Protein AF-A0A127SRI5-F1 (afdb_monomer)

Radius of gyration: 30.06 Å; Cα contacts (8 Å, |Δi|>4): 168; chains: 1; bounding box: 75×42×67 Å

Nearest PDB structures (foldseek):
  2fm8-assembly1_A  TM=4.896E-01  e=2.642E+00  Salmonella enterica subsp. enterica serovar Typhimurium
  6pcm-assembly2_B  TM=3.690E-01  e=3.381E+00  Mycolicibacterium smegmatis MC2 155
  2iye-assembly2_C  TM=2.502E-01  e=2.810E+00  Saccharolobus solfataricus P2
  2qzx-assembly1_A  TM=2.897E-01  e=5.886E+00  Candida albicans

Solvent-accessible surface area (backbone atoms only — not comparable to full-atom values): 8897 Å² total; per-residue (Å²): 100,77,66,58,48,46,50,44,39,64,77,38,58,81,53,92,80,76,52,58,90,40,35,32,46,76,83,42,79,26,68,45,56,60,58,41,23,45,50,52,53,52,51,58,70,68,54,88,59,63,66,73,39,82,35,32,38,46,61,90,24,43,31,30,37,31,56,54,97,94,39,48,29,36,31,38,41,61,82,57,73,47,78,41,80,53,68,93,47,38,58,57,38,56,53,50,54,51,53,56,59,71,40,44,63,60,50,51,54,51,52,53,52,51,51,52,50,50,51,53,50,50,55,50,50,54,55,57,71,71,49,75,64,93,52,50,69,60,51,48,54,53,50,52,52,50,52,53,51,52,54,58,60,59,66,76,72,115

Foldseek 3Di:
DLVVLLVLCVVQDCDPVNQAPWWAFPNDTDRDLQVLLVSVVVVVVPDPDQDWDFGGDDSHFTWTWGADPNFIWIWGDDVDTQIFTDDPDSNVRVVRVNCSSVCSVVVVVVVVVVVVVVVVVVVVVVVVVVDPDPCPVVVVVVVVVVVVVVVVVVVVVD

pLDDT: mean 85.86, std 8.57, range [43.5, 94.56]

Sequence (158 aa):
MPSSDIERVAEHPKPSDETFVGMTVKGAFYSEKADAGNAILEACKAMTNPDPIPLGEYRGFTMELYFEAREYKVRLKGELGYPVTLGTGTFGNITRLDNALEGLPKRLEMNEMELDNLKKQFETAKVDVERPFPQEEELKAKTDRLNELNALLNVDKR

Mean predicted aligned error: 10.58 Å

Secondary structure (DSSP, 8-state):
-HHHHHHHHHHSPPPTT-----EEETTEEE-SHHHHHHHHHHHHHH--SSS-EEEEEETTEEEEEEEETTEEEEEEESSSEEEEE--S-HHHHHHHHHHHHHTHHHHHHHHHHHHHHHHHHHHHHHHHHTSPPTTHHHHHHHHHHHHHHHHHHHHTT-

Structure (mmCIF, N/CA/C/O backbone):
data_AF-A0A127SRI5-F1
#
_entry.id   AF-A0A127SRI5-F1
#
loop_
_atom_site.group_PDB
_atom_site.id
_atom_site.type_symbol
_atom_site.label_atom_id
_atom_site.label_alt_id
_atom_site.label_comp_id
_atom_site.label_asym_id
_atom_site.label_entity_id
_atom_site.label_seq_id
_atom_site.pdbx_PDB_ins_code
_atom_site.Cartn_x
_atom_site.Cartn_y
_atom_site.Cartn_z
_atom_site.occupancy
_atom_site.B_iso_or_equiv
_atom_site.auth_seq_id
_atom_site.auth_comp_id
_atom_site.auth_asym_id
_atom_site.auth_atom_id
_atom_site.pdbx_PDB_model_num
ATOM 1 N N . MET A 1 1 ? -10.684 -2.357 -12.728 1.00 53.38 1 MET A N 1
ATOM 2 C CA . MET A 1 1 ? -9.604 -1.419 -13.179 1.00 53.38 1 MET A CA 1
ATOM 3 C C . MET A 1 1 ? -9.204 -0.520 -12.010 1.00 53.38 1 MET A C 1
ATOM 5 O O . MET A 1 1 ? -10.101 -0.190 -11.243 1.00 53.38 1 MET A O 1
ATOM 9 N N . PRO A 1 2 ? -7.932 -0.082 -11.877 1.00 62.72 2 PRO A N 1
ATOM 10 C CA . PRO A 1 2 ? -7.466 0.765 -10.761 1.00 62.72 2 PRO A CA 1
ATOM 11 C C . PRO A 1 2 ? -8.318 2.023 -10.521 1.00 62.72 2 PRO A C 1
ATOM 13 O O . PRO A 1 2 ? -8.435 2.489 -9.394 1.00 62.72 2 PRO A O 1
ATOM 16 N N . SER A 1 3 ? -8.947 2.542 -11.578 1.00 72.56 3 SER A N 1
ATOM 17 C CA . SER A 1 3 ? -9.857 3.689 -11.540 1.00 72.56 3 SER A CA 1
ATOM 18 C C . SER A 1 3 ? -11.061 3.480 -10.612 1.00 72.56 3 SER A C 1
ATOM 20 O O . SER A 1 3 ? -11.418 4.395 -9.884 1.00 72.56 3 SER A O 1
ATOM 22 N N . SER A 1 4 ? -11.633 2.270 -10.558 1.00 82.12 4 SER A N 1
ATOM 23 C CA . SER A 1 4 ? -12.799 1.976 -9.705 1.00 82.12 4 SER A CA 1
ATOM 24 C C . SER A 1 4 ? -12.439 1.939 -8.216 1.00 82.12 4 SER A C 1
ATOM 26 O O . SER A 1 4 ? -13.221 2.370 -7.371 1.00 82.12 4 SER A O 1
ATOM 28 N N . ASP A 1 5 ? -11.227 1.491 -7.879 1.00 83.69 5 ASP A N 1
ATOM 29 C CA . ASP A 1 5 ? -10.750 1.529 -6.494 1.00 83.69 5 ASP A CA 1
ATOM 30 C C . ASP A 1 5 ? -10.489 2.970 -6.033 1.00 83.69 5 ASP A C 1
ATOM 32 O O . ASP A 1 5 ? -10.768 3.313 -4.886 1.00 83.69 5 ASP A O 1
ATOM 36 N N . ILE A 1 6 ? -10.018 3.842 -6.932 1.00 83.81 6 ILE A N 1
ATOM 37 C CA . ILE A 1 6 ? -9.855 5.277 -6.655 1.00 83.81 6 ILE A CA 1
ATOM 38 C C . ILE A 1 6 ? -11.216 5.956 -6.452 1.00 83.81 6 ILE A C 1
ATOM 40 O O . ILE A 1 6 ? -11.366 6.731 -5.508 1.00 83.81 6 ILE A O 1
ATOM 44 N N . GLU A 1 7 ? -12.209 5.644 -7.288 1.00 85.12 7 GLU A N 1
ATOM 45 C CA . GLU A 1 7 ? -13.586 6.131 -7.124 1.00 85.12 7 GLU A CA 1
ATOM 46 C C . GLU A 1 7 ? -14.154 5.728 -5.761 1.00 85.12 7 GLU A C 1
ATOM 48 O O . GLU A 1 7 ? -14.652 6.578 -5.028 1.00 85.12 7 GLU A O 1
ATOM 53 N N . ARG A 1 8 ? -13.971 4.469 -5.349 1.00 85.88 8 ARG A N 1
ATOM 54 C CA . ARG A 1 8 ? -14.406 3.992 -4.029 1.00 85.88 8 ARG A CA 1
ATOM 55 C C . ARG A 1 8 ? -13.730 4.739 -2.874 1.00 85.88 8 ARG A C 1
ATOM 57 O O . ARG A 1 8 ? -14.384 5.060 -1.883 1.00 85.88 8 ARG A O 1
ATOM 64 N N . VAL A 1 9 ? -12.434 5.047 -2.983 1.00 84.88 9 VAL A N 1
ATOM 65 C CA . VAL A 1 9 ? -11.741 5.885 -1.985 1.00 84.88 9 VAL A CA 1
ATOM 66 C C . VAL A 1 9 ? -12.320 7.302 -1.944 1.00 84.88 9 VAL A C 1
ATOM 68 O O . VAL A 1 9 ? -12.405 7.884 -0.861 1.00 84.88 9 VAL A O 1
ATOM 71 N N . ALA A 1 10 ? -12.726 7.851 -3.091 1.00 82.94 10 ALA A N 1
ATOM 72 C CA . ALA A 1 10 ? -13.351 9.167 -3.181 1.00 82.94 10 ALA A CA 1
ATOM 73 C C . ALA A 1 10 ? -14.788 9.186 -2.624 1.00 82.94 10 ALA A C 1
ATOM 75 O O . ALA A 1 10 ? -15.177 10.177 -2.010 1.00 82.94 10 ALA A O 1
ATOM 76 N N . GLU A 1 11 ? -15.551 8.098 -2.780 1.00 85.38 11 GLU A N 1
ATOM 77 C CA . GLU A 1 11 ? -16.882 7.914 -2.174 1.00 85.38 11 GLU A CA 1
ATOM 78 C C . GLU A 1 11 ? -16.817 7.731 -0.649 1.00 85.38 11 GLU A C 1
ATOM 80 O O . GLU A 1 11 ? -17.737 8.119 0.073 1.00 85.38 11 GLU A O 1
ATOM 85 N N . HIS A 1 12 ? -15.705 7.192 -0.144 1.00 83.81 12 HIS A N 1
ATOM 86 C CA . HIS A 1 12 ? -15.435 7.024 1.283 1.00 83.81 12 HIS A CA 1
ATOM 87 C C . HIS A 1 12 ? -14.196 7.824 1.716 1.00 83.81 12 HIS A C 1
ATOM 89 O O . HIS A 1 12 ? -13.178 7.226 2.102 1.00 83.81 12 HIS A O 1
ATOM 95 N N . PRO A 1 13 ? -14.236 9.170 1.662 1.00 81.50 13 PRO A N 1
ATOM 96 C CA . PRO A 1 13 ? -13.081 10.002 1.962 1.00 81.50 13 PRO A CA 1
ATOM 97 C C . PRO A 1 13 ? -12.703 9.907 3.441 1.00 81.50 13 PRO A C 1
ATOM 99 O O . PRO A 1 13 ? -13.520 9.591 4.310 1.00 81.50 13 PRO A O 1
ATOM 102 N N . LYS A 1 14 ? -11.438 10.202 3.738 1.00 80.69 14 LYS A N 1
ATOM 103 C CA . LYS A 1 14 ? -11.010 10.407 5.116 1.00 80.69 14 LYS A CA 1
ATOM 104 C C . LYS A 1 14 ? -11.621 11.726 5.610 1.00 80.69 14 LYS A C 1
ATOM 106 O O . LYS A 1 14 ? -11.556 12.712 4.873 1.00 80.69 14 LYS A O 1
ATOM 111 N N . PRO A 1 15 ? -12.195 11.782 6.821 1.00 77.06 15 PRO A N 1
ATOM 112 C CA . PRO A 1 15 ? -12.718 13.018 7.379 1.00 77.06 15 PRO A CA 1
ATOM 113 C C . PRO A 1 15 ? -11.608 14.055 7.515 1.00 77.06 15 PRO A C 1
ATOM 115 O O . PRO A 1 15 ? -10.503 13.739 7.961 1.00 77.06 15 PRO A O 1
ATOM 118 N N . SER A 1 16 ? -11.917 15.298 7.148 1.00 67.75 16 SER A N 1
ATOM 119 C CA . SER A 1 16 ? -11.000 16.440 7.247 1.00 67.75 16 SER A CA 1
ATOM 120 C C . SER A 1 16 ? -10.564 16.734 8.681 1.00 67.75 16 SER A C 1
ATOM 122 O O . SER A 1 16 ? -9.485 17.278 8.894 1.00 67.75 16 SER A O 1
ATOM 124 N N . ASP A 1 17 ? -11.380 16.337 9.657 1.00 71.31 17 ASP A N 1
ATOM 125 C CA . ASP A 1 17 ? -11.243 16.743 11.058 1.00 71.31 17 ASP A CA 1
ATOM 126 C C . ASP A 1 17 ? -10.481 15.697 11.894 1.00 71.31 17 ASP A C 1
ATOM 128 O O . ASP A 1 17 ? -10.636 15.638 13.111 1.00 71.31 17 ASP A O 1
ATOM 132 N N . GLU A 1 18 ? -9.726 14.806 11.237 1.00 64.12 18 GLU A N 1
ATOM 133 C CA . GLU A 1 18 ? -9.058 13.626 11.825 1.00 64.12 18 GLU A CA 1
ATOM 134 C C . GLU A 1 18 ? -9.987 12.659 12.579 1.00 64.12 18 GLU A C 1
ATOM 136 O O . GLU A 1 18 ? -9.533 11.692 13.201 1.00 64.12 18 GLU A O 1
ATOM 141 N N . THR A 1 19 ? -11.298 12.876 12.487 1.00 75.31 19 THR A N 1
ATOM 142 C CA . THR A 1 19 ? -12.307 11.995 13.054 1.00 75.31 19 THR A CA 1
ATOM 143 C C . THR A 1 19 ? -12.220 10.630 12.389 1.00 75.31 19 THR A C 1
ATOM 145 O O . THR A 1 19 ? -12.090 10.486 11.173 1.00 75.31 19 THR A O 1
ATOM 148 N N . PHE A 1 20 ? -12.249 9.590 13.211 1.00 81.62 20 PHE A N 1
ATOM 149 C CA . PHE A 1 20 ? -12.228 8.227 12.719 1.00 81.62 20 PHE A CA 1
ATOM 150 C C . PHE A 1 20 ? -13.625 7.863 12.201 1.00 81.62 20 PHE A C 1
ATOM 152 O O . PHE A 1 20 ? -14.597 7.928 12.945 1.00 81.62 20 PHE A O 1
ATOM 159 N N . VAL A 1 21 ? -13.727 7.457 10.930 1.00 83.56 21 VAL A N 1
ATOM 160 C CA . VAL A 1 21 ? -14.998 7.018 10.299 1.00 83.56 21 VAL A CA 1
ATOM 161 C C . VAL A 1 21 ? -15.576 5.740 10.899 1.00 83.56 21 VAL A C 1
ATOM 163 O O . VAL A 1 21 ? -16.701 5.352 10.593 1.00 83.56 21 VAL A O 1
ATOM 166 N N . GLY A 1 22 ? -14.794 5.075 11.741 1.00 88.00 22 GLY A N 1
ATOM 167 C CA . GLY A 1 22 ? -15.084 3.752 12.236 1.00 88.00 22 GLY A CA 1
ATOM 168 C C . GLY A 1 22 ? -14.650 2.653 11.270 1.00 88.00 22 GLY A C 1
ATOM 169 O O . GLY A 1 22 ? -14.347 2.880 10.097 1.00 88.00 22 GLY A O 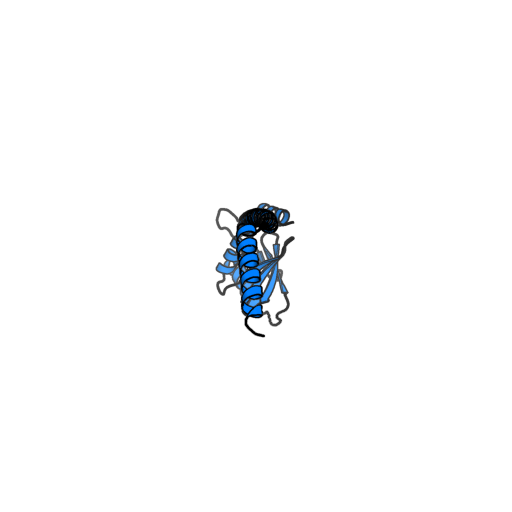1
ATOM 170 N N . MET A 1 23 ? -14.580 1.433 11.782 1.00 92.69 23 MET A N 1
ATOM 171 C CA . MET A 1 23 ? -14.317 0.251 10.968 1.00 92.69 23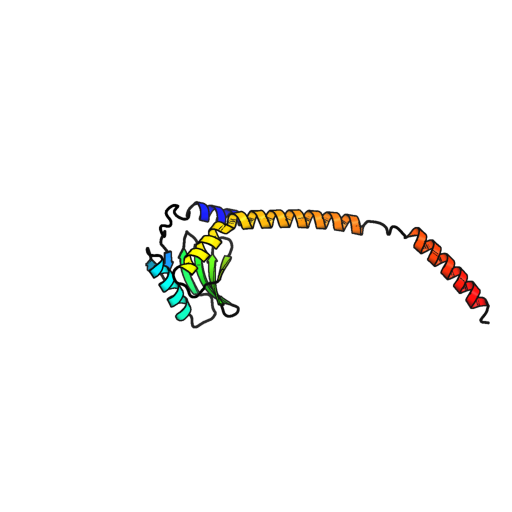 MET A CA 1
ATOM 172 C C . MET A 1 23 ? -14.981 -0.976 11.558 1.00 92.69 23 MET A C 1
ATOM 174 O O . MET A 1 23 ? -15.206 -1.055 12.766 1.00 92.69 23 MET A O 1
ATOM 178 N N . THR A 1 24 ? -15.219 -1.967 10.712 1.00 93.25 24 THR A N 1
ATOM 179 C CA . THR A 1 24 ? -15.706 -3.267 11.154 1.00 93.25 24 THR A CA 1
ATOM 180 C C . THR A 1 24 ? -14.521 -4.210 11.288 1.00 93.25 24 THR A C 1
ATOM 182 O O . THR A 1 24 ? -13.785 -4.405 10.323 1.00 93.25 24 THR A O 1
ATOM 185 N N . VAL A 1 25 ? -14.338 -4.817 12.462 1.00 92.62 25 VAL A N 1
ATOM 186 C CA . VAL A 1 25 ? -13.333 -5.863 12.706 1.00 92.62 25 VAL A CA 1
ATOM 187 C C . VAL A 1 25 ? -14.017 -7.080 13.321 1.00 92.62 25 VAL A C 1
ATOM 189 O O . VAL A 1 25 ? -14.736 -6.959 14.308 1.00 92.62 25 VAL A O 1
ATOM 192 N N . LYS A 1 26 ? -13.825 -8.264 12.732 1.00 88.56 26 LYS A N 1
ATOM 193 C CA . LYS A 1 26 ? -14.456 -9.537 13.127 1.00 88.56 26 LYS A CA 1
ATOM 194 C C . LYS A 1 26 ? -15.983 -9.438 13.304 1.00 88.56 26 LYS A C 1
ATOM 196 O O . LYS A 1 26 ? -16.557 -10.086 14.173 1.00 88.56 26 LYS A O 1
ATOM 201 N N . GLY A 1 27 ? -16.637 -8.617 12.481 1.00 87.25 27 GLY A N 1
ATOM 202 C CA . GLY A 1 27 ? -18.086 -8.391 12.526 1.00 87.25 27 GLY A CA 1
ATOM 203 C C . GLY A 1 27 ? -18.566 -7.389 13.585 1.00 87.25 27 GLY A C 1
ATOM 204 O O . GLY A 1 27 ? -19.760 -7.117 13.638 1.00 87.25 27 GLY A O 1
ATOM 205 N N . ALA A 1 28 ? -17.672 -6.810 14.393 1.00 91.25 28 ALA A N 1
ATOM 206 C CA . ALA A 1 28 ? -17.997 -5.733 15.328 1.00 91.25 28 ALA A CA 1
ATOM 207 C C . ALA A 1 28 ? -17.597 -4.370 14.747 1.00 91.25 28 ALA A C 1
ATOM 209 O O . ALA A 1 28 ? -16.499 -4.224 14.209 1.00 91.25 28 ALA A O 1
ATOM 210 N N . PHE A 1 29 ? -18.480 -3.376 14.860 1.00 92.38 29 PHE A N 1
ATOM 211 C CA . PHE A 1 29 ? -18.196 -2.003 14.445 1.00 92.38 29 PHE A CA 1
ATOM 212 C C . PHE A 1 29 ? -17.531 -1.222 15.580 1.00 92.38 29 PHE A C 1
ATOM 214 O O . PHE A 1 29 ? -18.032 -1.194 16.703 1.00 92.38 29 PHE A O 1
ATOM 221 N N . TYR A 1 30 ? -16.423 -0.562 15.266 1.00 92.00 30 TYR A N 1
ATOM 222 C CA . TYR A 1 30 ? -15.647 0.257 16.186 1.00 92.00 30 TYR A CA 1
ATOM 223 C C . TYR A 1 30 ? -15.650 1.697 15.696 1.00 92.00 30 TYR A C 1
ATOM 225 O O . TYR A 1 30 ? -15.118 1.967 14.623 1.00 92.00 30 TYR A O 1
ATOM 233 N N . SER A 1 31 ? -16.213 2.615 16.481 1.00 89.50 31 SER A N 1
ATOM 234 C CA . SER A 1 31 ? -16.203 4.059 16.201 1.00 89.50 31 SER A CA 1
ATOM 235 C C . SER A 1 31 ? -14.946 4.764 16.710 1.00 89.50 31 SER A C 1
ATOM 237 O O . SER A 1 31 ? -14.687 5.897 16.320 1.00 89.50 31 SER A O 1
ATOM 239 N N . GLU A 1 32 ? -14.158 4.102 17.560 1.00 89.50 32 GLU A N 1
ATOM 240 C CA . GLU A 1 32 ? -12.940 4.643 18.159 1.00 89.50 32 GLU A CA 1
ATOM 241 C C . GLU A 1 32 ? -11.688 4.008 17.556 1.00 89.50 32 GLU A C 1
ATOM 243 O O . GLU A 1 32 ? -11.573 2.785 17.423 1.00 89.50 32 GLU A O 1
ATOM 248 N N . LYS A 1 33 ? -10.698 4.848 17.234 1.00 88.62 33 LYS A N 1
ATOM 249 C CA . LYS A 1 33 ? -9.442 4.409 16.603 1.00 88.62 33 LYS A CA 1
ATOM 250 C C . LYS A 1 33 ? -8.652 3.455 17.504 1.00 88.62 33 LYS A C 1
ATOM 252 O O . LYS A 1 33 ? -7.993 2.539 17.012 1.00 88.62 33 LYS A O 1
ATOM 257 N N . ALA A 1 34 ? -8.717 3.677 18.818 1.00 89.31 34 ALA A N 1
ATOM 258 C CA . ALA A 1 34 ? -8.054 2.842 19.814 1.00 89.31 34 ALA A CA 1
ATOM 259 C C . ALA A 1 34 ? -8.634 1.422 19.824 1.00 89.31 34 ALA A C 1
ATOM 261 O O . ALA A 1 34 ? -7.882 0.451 19.740 1.00 89.31 34 ALA A O 1
ATOM 262 N N . ASP A 1 35 ? -9.962 1.312 19.865 1.00 91.06 35 ASP A N 1
ATOM 263 C CA . ASP A 1 35 ? -10.660 0.029 19.955 1.00 91.06 35 ASP A CA 1
ATOM 264 C C . ASP A 1 35 ? -10.528 -0.767 18.659 1.00 91.06 35 ASP A C 1
ATOM 266 O O . ASP A 1 35 ? -10.192 -1.950 18.692 1.00 91.06 35 ASP A O 1
ATOM 270 N N . ALA A 1 36 ? -10.669 -0.092 17.517 1.00 91.50 36 ALA A N 1
ATOM 271 C CA . ALA A 1 36 ? -10.402 -0.659 16.202 1.00 91.50 36 ALA A CA 1
ATOM 272 C C . ALA A 1 36 ? -8.971 -1.214 16.094 1.00 91.50 36 ALA A C 1
ATOM 274 O O . ALA A 1 36 ? -8.757 -2.362 15.701 1.00 91.50 36 ALA A O 1
ATOM 275 N N . GLY A 1 37 ? -7.976 -0.417 16.497 1.00 90.50 37 GLY A N 1
ATOM 276 C CA . GLY A 1 37 ? -6.574 -0.823 16.502 1.00 90.50 37 GLY A CA 1
ATOM 277 C C . GLY A 1 37 ? -6.302 -2.026 17.406 1.00 90.50 37 GLY A C 1
ATOM 278 O O . GLY A 1 37 ? -5.591 -2.952 17.009 1.00 90.50 37 GLY A O 1
ATOM 279 N N . ASN A 1 38 ? -6.899 -2.043 18.600 1.00 92.06 38 ASN A N 1
ATOM 280 C CA . ASN A 1 38 ? -6.824 -3.176 19.519 1.00 92.06 38 ASN A CA 1
ATOM 281 C C . ASN A 1 38 ? -7.461 -4.433 18.918 1.00 92.06 38 ASN A C 1
ATOM 283 O O . ASN A 1 38 ? -6.854 -5.500 18.973 1.00 92.06 38 ASN A O 1
ATOM 287 N N . ALA A 1 39 ? -8.631 -4.313 18.288 1.00 92.44 39 ALA A N 1
ATOM 288 C CA . ALA A 1 39 ? -9.319 -5.431 17.652 1.00 92.44 39 ALA A CA 1
ATOM 289 C C . ALA A 1 39 ? -8.487 -6.063 16.524 1.00 92.44 39 ALA A C 1
ATOM 291 O O . ALA A 1 39 ? -8.442 -7.289 16.404 1.00 92.44 39 ALA A O 1
ATOM 292 N N . ILE A 1 40 ? -7.767 -5.252 15.738 1.00 91.81 40 ILE A N 1
ATOM 293 C CA . ILE A 1 40 ? -6.823 -5.749 14.725 1.00 91.81 40 ILE A CA 1
ATOM 294 C C . ILE A 1 40 ? -5.674 -6.518 15.387 1.00 91.81 40 ILE A C 1
ATOM 296 O O . ILE A 1 40 ? -5.350 -7.622 14.959 1.00 91.81 40 ILE A O 1
ATOM 300 N N . LEU A 1 41 ? -5.060 -5.971 16.441 1.00 91.62 41 LEU A N 1
ATOM 301 C CA . LEU A 1 41 ? -3.958 -6.644 17.140 1.00 91.62 41 LEU A CA 1
ATOM 302 C C . LEU A 1 41 ? -4.406 -7.961 17.784 1.00 91.62 41 LEU A C 1
ATOM 304 O O . LEU A 1 41 ? -3.689 -8.957 17.713 1.00 91.62 41 LEU A O 1
ATOM 308 N N . GLU A 1 42 ? -5.594 -7.986 18.381 1.00 91.38 42 GLU A N 1
ATOM 309 C CA . GLU A 1 42 ? -6.227 -9.200 18.900 1.00 91.38 42 GLU A CA 1
ATOM 310 C C . GLU A 1 42 ? -6.497 -10.212 17.779 1.00 91.38 42 GLU A C 1
ATOM 312 O O . GLU A 1 42 ? -6.271 -11.410 17.955 1.00 91.38 42 GLU A O 1
ATOM 317 N N . ALA A 1 43 ? -6.918 -9.756 16.595 1.00 90.12 43 ALA A N 1
ATOM 318 C CA . ALA A 1 43 ? -7.055 -10.616 15.425 1.00 90.12 43 ALA A CA 1
ATOM 319 C C . ALA A 1 43 ? -5.720 -11.233 14.989 1.00 90.12 43 ALA A C 1
ATOM 321 O O . ALA A 1 43 ? -5.687 -12.434 14.734 1.00 90.12 43 ALA A O 1
ATOM 322 N N . CYS A 1 44 ? -4.631 -10.457 14.996 1.00 88.94 44 CYS A N 1
ATOM 323 C CA . CYS A 1 44 ? -3.282 -10.959 14.731 1.00 88.94 44 CYS A CA 1
ATOM 324 C C . CYS A 1 44 ? -2.843 -12.008 15.754 1.00 88.94 44 CYS A C 1
ATOM 326 O O . CYS A 1 44 ? -2.354 -13.061 15.369 1.00 88.94 44 CYS A O 1
ATOM 328 N N . LYS A 1 45 ? -3.045 -11.764 17.055 1.00 87.56 45 LYS A N 1
ATOM 329 C CA . LYS A 1 45 ? -2.678 -12.729 18.110 1.00 87.56 45 LYS A CA 1
ATOM 330 C C . LYS A 1 45 ? -3.490 -14.022 18.040 1.00 87.56 45 LYS A C 1
ATOM 332 O O . LYS A 1 45 ? -2.975 -15.086 18.361 1.00 87.56 45 LYS A O 1
ATOM 337 N N . ALA A 1 46 ? -4.762 -13.919 17.661 1.00 87.50 46 ALA A N 1
ATOM 338 C CA . ALA A 1 46 ? -5.656 -15.063 17.520 1.00 87.50 46 ALA A CA 1
ATOM 339 C C . ALA A 1 46 ? -5.396 -15.873 16.238 1.00 87.50 46 ALA A C 1
ATOM 341 O O . ALA A 1 46 ? -5.968 -16.950 16.077 1.00 87.50 46 ALA A O 1
ATOM 342 N N . MET A 1 47 ? -4.576 -15.360 15.317 1.00 85.19 47 MET A N 1
ATOM 343 C CA . MET A 1 47 ? -4.233 -16.048 14.082 1.00 85.19 47 MET A CA 1
ATOM 344 C C . MET A 1 47 ? -3.270 -17.199 14.380 1.00 85.19 47 MET A C 1
ATOM 346 O O . MET A 1 47 ? -2.117 -16.995 14.747 1.00 85.19 47 MET A O 1
ATOM 350 N N . THR A 1 48 ? -3.755 -18.426 14.220 1.00 80.75 48 THR A N 1
ATOM 351 C CA . THR A 1 48 ? -2.977 -19.656 14.441 1.00 80.75 48 THR A CA 1
ATOM 352 C C . THR A 1 48 ? -2.595 -20.368 13.144 1.00 80.75 48 THR A C 1
ATOM 354 O O . THR A 1 48 ? -1.712 -21.223 13.157 1.00 80.75 48 THR A O 1
ATOM 357 N N . ASN A 1 49 ? -3.233 -20.010 12.027 1.00 79.19 49 ASN A N 1
ATOM 358 C CA . ASN A 1 49 ? -2.999 -20.565 10.696 1.00 79.19 49 ASN A CA 1
ATOM 359 C C . ASN A 1 49 ? -2.496 -19.443 9.765 1.00 79.19 49 ASN A C 1
ATOM 361 O O . ASN A 1 49 ? -3.046 -18.346 9.841 1.00 79.19 49 ASN A O 1
ATOM 365 N N . PRO A 1 50 ? -1.475 -19.662 8.914 1.00 77.00 50 PRO A N 1
ATOM 366 C CA . PRO A 1 50 ? -1.034 -18.686 7.910 1.00 77.00 50 PRO A CA 1
ATOM 367 C C . PRO A 1 50 ? -2.079 -18.321 6.843 1.00 77.00 50 PRO A C 1
ATOM 369 O O . PRO A 1 50 ? -1.885 -17.323 6.145 1.00 77.00 50 PRO A O 1
ATOM 372 N N . ASP A 1 51 ? -3.157 -19.095 6.702 1.00 83.62 51 ASP A N 1
ATOM 373 C CA . ASP A 1 51 ? -4.196 -18.825 5.706 1.00 83.62 51 ASP A CA 1
ATOM 374 C C . ASP A 1 51 ? -4.862 -17.450 5.912 1.00 83.62 51 ASP A C 1
ATOM 376 O O . ASP A 1 51 ? -5.148 -17.075 7.053 1.00 83.62 51 ASP A O 1
ATOM 380 N N . PRO A 1 52 ? -5.152 -16.695 4.834 1.00 88.25 52 PRO A N 1
ATOM 381 C CA . PRO A 1 52 ? -5.833 -15.411 4.942 1.00 88.25 52 PRO A CA 1
ATOM 382 C C . PRO A 1 52 ? -7.192 -15.549 5.633 1.00 88.25 52 PRO A C 1
ATOM 384 O O . PRO A 1 52 ? -8.049 -16.315 5.189 1.00 88.25 52 PRO A O 1
ATOM 387 N N . ILE A 1 53 ? -7.405 -14.777 6.698 1.00 91.06 53 ILE A N 1
ATOM 388 C CA . ILE A 1 53 ? -8.671 -14.729 7.428 1.00 91.06 53 ILE A CA 1
ATOM 389 C C . ILE A 1 53 ? -9.401 -13.406 7.165 1.00 91.06 53 ILE A C 1
ATOM 391 O O . ILE A 1 53 ? -8.766 -12.347 7.134 1.00 91.06 53 ILE A O 1
ATOM 395 N N . PRO A 1 54 ? -10.737 -13.418 7.020 1.00 92.06 54 PRO A N 1
ATOM 396 C CA . PRO A 1 54 ? -11.519 -12.191 6.940 1.00 92.06 54 PRO A CA 1
ATOM 397 C C . PRO A 1 54 ? -11.350 -11.372 8.221 1.00 92.06 54 PRO A C 1
ATOM 399 O O . PRO A 1 54 ? -11.616 -11.857 9.323 1.00 92.06 54 PRO A O 1
ATOM 402 N N . LEU A 1 55 ? -10.898 -10.128 8.078 1.00 91.75 55 LEU A N 1
ATOM 403 C CA . LEU A 1 55 ? -10.704 -9.214 9.197 1.00 91.75 55 LEU A CA 1
ATOM 404 C C . LEU A 1 55 ? -11.899 -8.280 9.361 1.00 91.75 55 LEU A C 1
ATOM 406 O O . LEU A 1 55 ? -12.273 -8.009 10.494 1.00 91.75 55 LEU A O 1
ATOM 410 N N . GLY A 1 56 ? -12.515 -7.821 8.271 1.00 93.25 56 GLY A N 1
ATOM 411 C CA . GLY A 1 56 ? -13.697 -6.959 8.312 1.00 93.25 56 GLY A CA 1
ATOM 412 C C . GLY A 1 56 ? -13.712 -5.943 7.178 1.00 93.25 56 GLY A C 1
ATOM 413 O O . GLY A 1 56 ? -13.336 -6.290 6.065 1.00 93.25 56 GLY A O 1
ATOM 414 N N . GLU A 1 57 ? -14.143 -4.710 7.435 1.00 93.56 57 GLU A N 1
ATOM 415 C CA . GLU A 1 57 ? -14.312 -3.681 6.401 1.00 93.56 57 GLU A CA 1
ATOM 416 C C . GLU A 1 57 ? -13.847 -2.308 6.878 1.00 93.56 57 GLU A C 1
ATOM 418 O O . GLU A 1 57 ? -14.064 -1.922 8.031 1.00 93.56 57 GLU A O 1
ATOM 423 N N . TYR A 1 58 ? -13.220 -1.556 5.975 1.00 93.25 58 TYR A N 1
ATOM 424 C CA . TYR A 1 58 ? -12.757 -0.201 6.236 1.00 93.25 58 TYR A CA 1
ATOM 425 C C . TYR A 1 58 ? -12.844 0.671 4.986 1.00 93.25 58 TYR A C 1
ATOM 427 O O . TYR A 1 58 ? -12.299 0.312 3.945 1.00 93.25 58 TYR A O 1
ATOM 435 N N . ARG A 1 59 ? -13.526 1.822 5.089 1.00 88.75 59 ARG A N 1
ATOM 436 C CA . ARG A 1 59 ? -13.691 2.805 3.996 1.00 88.75 59 ARG A CA 1
ATOM 437 C C . ARG A 1 59 ? -14.148 2.179 2.664 1.00 88.75 59 ARG A C 1
ATOM 439 O O . ARG A 1 59 ? -13.658 2.538 1.600 1.00 88.75 59 ARG A O 1
ATOM 446 N N . GLY A 1 60 ? -15.059 1.206 2.739 1.00 87.56 60 GLY A N 1
ATOM 447 C CA . GLY A 1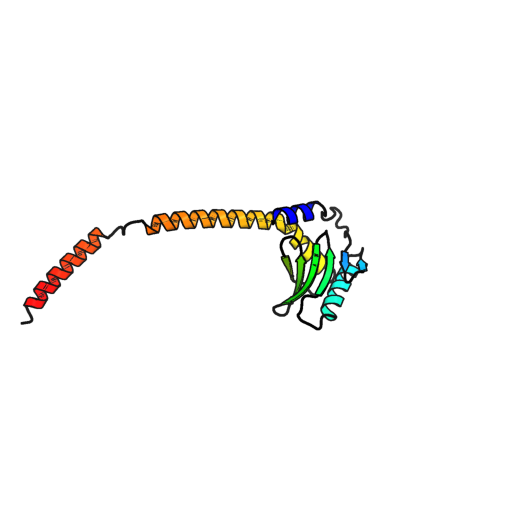 60 ? -15.599 0.486 1.579 1.00 87.56 60 GLY A CA 1
ATOM 448 C C . GLY A 1 60 ? -14.744 -0.686 1.079 1.00 87.56 60 GLY A C 1
ATOM 449 O O . GLY A 1 60 ? -15.158 -1.378 0.154 1.00 87.56 60 GLY A O 1
ATOM 450 N N . PHE A 1 61 ? -13.580 -0.948 1.678 1.00 91.75 61 PHE A N 1
ATOM 451 C CA . PHE A 1 61 ? -12.720 -2.077 1.319 1.00 91.75 61 PHE A CA 1
ATOM 452 C C . PHE A 1 61 ? -12.876 -3.221 2.312 1.00 91.75 61 PHE A C 1
ATOM 454 O O . PHE A 1 61 ? -12.738 -3.034 3.525 1.00 91.75 61 PHE A O 1
ATOM 461 N N . THR A 1 62 ? -13.088 -4.429 1.795 1.00 93.62 62 THR A N 1
ATOM 462 C CA . THR A 1 62 ? -13.004 -5.643 2.607 1.00 93.62 62 THR A CA 1
ATOM 463 C C . THR A 1 62 ? -11.550 -5.896 2.983 1.00 93.62 62 THR A C 1
ATOM 465 O O . THR A 1 62 ? -10.641 -5.751 2.170 1.00 93.62 62 THR A O 1
ATOM 468 N N . MET A 1 63 ? -11.314 -6.276 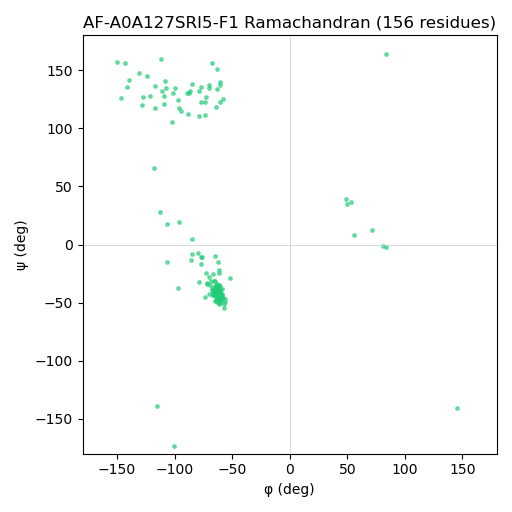4.226 1.00 94.56 63 MET A N 1
ATOM 469 C CA . MET A 1 63 ? -9.994 -6.490 4.793 1.00 94.56 63 MET A CA 1
ATOM 470 C C . MET A 1 63 ? -9.778 -7.970 5.070 1.00 94.56 63 MET A C 1
ATOM 472 O O . MET A 1 63 ? -10.599 -8.611 5.727 1.00 94.56 63 MET A O 1
ATOM 476 N N . GLU A 1 64 ? -8.633 -8.493 4.648 1.00 94.06 64 GLU A N 1
ATOM 477 C CA . GLU A 1 64 ? -8.174 -9.837 5.002 1.00 94.06 64 GLU A CA 1
ATOM 478 C C . GLU A 1 64 ? -6.828 -9.772 5.705 1.00 94.06 64 GLU A C 1
ATOM 480 O O . GLU A 1 64 ? -5.884 -9.168 5.202 1.00 94.06 64 GLU A O 1
ATOM 485 N N . LEU A 1 65 ? -6.732 -10.408 6.864 1.00 93.00 65 LEU A N 1
ATOM 486 C CA . LEU A 1 65 ? -5.496 -10.544 7.614 1.00 93.00 65 LEU A CA 1
ATOM 487 C C . LEU A 1 65 ? -4.771 -11.809 7.159 1.00 93.00 65 LEU A C 1
ATOM 489 O O . LEU A 1 65 ? -5.360 -12.883 7.114 1.00 93.00 65 LEU A O 1
ATOM 493 N N . TYR A 1 66 ? -3.490 -11.688 6.846 1.00 92.12 66 TYR A N 1
ATOM 494 C CA . TYR A 1 66 ? -2.642 -12.810 6.468 1.00 92.12 66 TYR A CA 1
ATOM 495 C C . TYR A 1 66 ? -1.232 -12.627 7.030 1.00 92.12 66 TYR A C 1
ATOM 497 O O . TYR A 1 66 ? -0.802 -11.510 7.333 1.00 92.12 66 TYR A O 1
ATOM 505 N N . PHE A 1 67 ? -0.511 -13.733 7.193 1.00 89.88 67 PHE A N 1
ATOM 506 C CA . PHE A 1 67 ? 0.858 -13.720 7.695 1.00 89.88 67 PHE A CA 1
ATOM 507 C C . PHE A 1 67 ? 1.826 -14.072 6.568 1.00 89.88 67 PHE A C 1
ATOM 509 O O . PHE A 1 67 ? 1.740 -15.143 5.972 1.00 89.88 67 PHE A O 1
ATOM 516 N N . GLU A 1 68 ? 2.756 -13.170 6.262 1.00 89.19 68 GLU A N 1
ATOM 517 C CA . GLU A 1 68 ? 3.704 -13.333 5.159 1.00 89.19 68 GLU A CA 1
ATOM 518 C C . GLU A 1 68 ? 5.078 -12.796 5.562 1.00 89.19 68 GLU A C 1
ATOM 520 O O . GLU A 1 68 ? 5.190 -11.715 6.133 1.00 89.19 68 GLU A O 1
ATOM 525 N N . ALA A 1 69 ? 6.142 -13.539 5.244 1.00 86.69 69 ALA A N 1
ATOM 526 C CA . ALA A 1 69 ? 7.528 -13.111 5.467 1.00 86.69 69 ALA A CA 1
ATOM 527 C C . ALA A 1 69 ? 7.842 -12.661 6.914 1.00 86.69 69 ALA A C 1
ATOM 529 O O . ALA A 1 69 ? 8.660 -11.772 7.125 1.00 86.69 69 ALA A O 1
ATOM 530 N N . ARG A 1 70 ? 7.239 -13.330 7.910 1.00 86.12 70 ARG A N 1
ATOM 531 C CA . ARG A 1 70 ? 7.359 -13.037 9.355 1.00 86.12 70 ARG A CA 1
ATOM 532 C C . ARG A 1 70 ? 6.648 -11.763 9.827 1.00 86.12 70 ARG A C 1
ATOM 534 O O . ARG A 1 70 ? 6.846 -11.355 10.969 1.00 86.12 70 ARG A O 1
ATOM 541 N N . GLU A 1 71 ? 5.795 -11.174 8.995 1.00 89.94 71 GLU A N 1
ATOM 542 C CA . GLU A 1 71 ? 5.015 -9.984 9.327 1.00 89.94 71 GLU A CA 1
ATOM 543 C C . GLU A 1 71 ? 3.514 -10.232 9.136 1.00 89.94 71 GLU A C 1
ATOM 545 O O . GLU A 1 71 ? 3.086 -10.940 8.221 1.00 89.94 71 GLU A O 1
ATOM 550 N N . TYR A 1 72 ? 2.698 -9.616 9.995 1.00 90.69 72 TYR A N 1
ATOM 551 C CA . TYR A 1 72 ? 1.253 -9.562 9.790 1.00 90.69 72 TYR A CA 1
ATOM 552 C C . TYR A 1 72 ? 0.924 -8.486 8.762 1.00 90.69 72 TYR A C 1
ATOM 554 O O . TYR A 1 72 ? 1.394 -7.350 8.862 1.00 90.69 72 TYR A O 1
ATOM 562 N N . LYS A 1 73 ? 0.086 -8.826 7.788 1.00 93.00 73 LYS A N 1
ATOM 563 C CA . LYS A 1 73 ? -0.351 -7.910 6.739 1.00 93.00 73 LYS A CA 1
ATOM 564 C C . LYS A 1 73 ? -1.861 -7.949 6.592 1.00 93.00 73 LYS A C 1
ATOM 566 O O . LYS A 1 73 ? -2.490 -8.988 6.763 1.00 93.00 73 LYS A O 1
ATOM 571 N N . VAL A 1 74 ? -2.435 -6.810 6.237 1.00 93.44 74 VAL A N 1
ATOM 572 C CA . VAL A 1 74 ? -3.838 -6.696 5.847 1.00 93.44 74 VAL A CA 1
ATOM 573 C C . VAL A 1 74 ? -3.904 -6.431 4.360 1.00 93.44 74 VAL A C 1
ATOM 575 O O . VAL A 1 74 ? -3.256 -5.521 3.857 1.00 93.44 74 VAL A O 1
ATOM 578 N N . ARG A 1 75 ? -4.688 -7.226 3.643 1.00 93.56 75 ARG A N 1
ATOM 579 C CA . ARG A 1 75 ? -5.026 -6.987 2.248 1.00 93.56 75 ARG A CA 1
ATOM 580 C C . ARG A 1 75 ? -6.346 -6.233 2.204 1.00 93.56 75 ARG A C 1
ATOM 582 O O . ARG A 1 75 ? -7.372 -6.786 2.588 1.00 93.56 75 ARG A O 1
ATOM 589 N N . LEU A 1 76 ? -6.310 -4.994 1.725 1.00 93.06 76 LEU A N 1
ATOM 590 C CA . LEU A 1 76 ? -7.505 -4.240 1.354 1.00 93.06 76 LEU A CA 1
ATOM 591 C C . LEU A 1 76 ? -7.949 -4.734 -0.026 1.00 93.06 76 LEU A C 1
ATOM 593 O O . LEU A 1 76 ? -7.234 -4.547 -1.012 1.00 93.06 76 LEU A O 1
ATOM 597 N N . LYS A 1 77 ? -9.078 -5.434 -0.083 1.00 91.81 77 LYS A N 1
ATOM 598 C CA . LYS A 1 77 ? -9.670 -5.971 -1.306 1.00 91.81 77 LYS A CA 1
ATOM 599 C C . LYS A 1 77 ? -10.596 -4.938 -1.936 1.00 91.81 77 LYS A C 1
ATOM 601 O O . LYS A 1 77 ? -11.644 -4.616 -1.380 1.00 91.81 77 LYS A O 1
ATOM 606 N N . GLY A 1 78 ? -10.187 -4.448 -3.098 1.00 85.56 78 GLY A N 1
ATOM 607 C CA . GLY A 1 78 ? -11.042 -3.803 -4.083 1.00 85.56 78 GLY A CA 1
ATOM 608 C C . GLY A 1 78 ? -11.083 -4.640 -5.364 1.00 85.56 78 GLY A C 1
ATOM 609 O O . GLY A 1 78 ? -11.106 -5.869 -5.302 1.00 85.56 78 GLY A O 1
ATOM 610 N N . GLU A 1 79 ? -11.042 -3.986 -6.521 1.00 83.81 79 GLU A N 1
ATOM 611 C CA . GLU A 1 79 ? -10.730 -4.618 -7.812 1.00 83.81 79 GLU A CA 1
ATOM 612 C C . GLU A 1 79 ? -9.302 -5.181 -7.822 1.00 83.81 79 GLU A C 1
ATOM 614 O O . GLU A 1 79 ? -9.026 -6.225 -8.418 1.00 83.81 79 GLU A O 1
ATOM 619 N N . LEU A 1 80 ? -8.390 -4.501 -7.126 1.00 83.06 80 LEU A N 1
ATOM 620 C CA . LEU A 1 80 ? -7.052 -4.981 -6.812 1.00 83.06 80 LEU A CA 1
ATOM 621 C C . LEU A 1 80 ? -6.902 -5.254 -5.309 1.00 83.06 80 LEU A C 1
ATOM 623 O O . LEU A 1 80 ? -7.654 -4.769 -4.466 1.00 83.06 80 LEU A O 1
ATOM 627 N N . GLY A 1 81 ? -5.904 -6.067 -4.959 1.00 86.94 81 GLY A N 1
ATOM 628 C CA . GLY A 1 81 ? -5.536 -6.317 -3.567 1.00 86.94 81 GLY A CA 1
ATOM 629 C C . GLY A 1 81 ? -4.379 -5.423 -3.139 1.00 86.94 81 GLY A C 1
ATOM 630 O O . GLY A 1 81 ? -3.275 -5.577 -3.661 1.00 86.94 81 GLY A O 1
ATOM 631 N N . TYR A 1 82 ? -4.601 -4.552 -2.155 1.00 90.31 82 TYR A N 1
ATOM 632 C CA . TYR A 1 82 ? -3.574 -3.657 -1.623 1.00 90.31 82 TYR A CA 1
ATOM 633 C C . TYR A 1 82 ? -3.042 -4.180 -0.284 1.00 90.31 82 TYR A C 1
ATOM 635 O O . TYR A 1 82 ? -3.747 -4.112 0.724 1.00 90.31 82 TYR A O 1
ATOM 643 N N . PRO A 1 83 ? -1.821 -4.742 -0.250 1.00 91.62 83 PRO A N 1
ATOM 644 C CA . PRO A 1 83 ? -1.232 -5.238 0.983 1.00 91.62 83 PRO A CA 1
ATOM 645 C C . PRO A 1 83 ? -0.708 -4.083 1.846 1.00 91.62 83 PRO A C 1
ATOM 647 O O . PRO A 1 83 ? -0.015 -3.191 1.355 1.00 91.62 83 PRO A O 1
ATOM 650 N N . VAL A 1 84 ? -0.993 -4.133 3.143 1.00 92.81 84 VAL A N 1
ATOM 651 C CA . VAL A 1 84 ? -0.558 -3.163 4.152 1.00 92.81 84 VAL A CA 1
ATOM 652 C C . VAL A 1 84 ? 0.087 -3.912 5.310 1.00 92.81 84 VAL A C 1
ATOM 654 O O . VAL A 1 84 ? -0.554 -4.740 5.955 1.00 92.81 84 VAL A O 1
ATOM 657 N N . THR A 1 85 ? 1.356 -3.624 5.595 1.00 92.25 85 THR A N 1
ATOM 658 C CA . THR A 1 85 ? 2.062 -4.222 6.736 1.00 92.25 85 THR A CA 1
ATOM 659 C C . THR A 1 85 ? 1.562 -3.632 8.051 1.00 92.25 85 THR A C 1
ATOM 661 O O . THR A 1 85 ? 1.557 -2.412 8.242 1.00 92.25 85 THR A O 1
ATOM 664 N N . LEU A 1 86 ? 1.162 -4.506 8.973 1.00 91.12 86 LEU A N 1
ATOM 665 C CA . LEU A 1 86 ? 0.764 -4.129 10.321 1.00 91.12 86 LEU A CA 1
ATOM 666 C C . LEU A 1 86 ? 1.989 -4.015 11.230 1.00 91.12 86 LEU A C 1
ATOM 668 O O . LEU A 1 86 ? 2.888 -4.850 11.213 1.00 91.12 86 LEU A O 1
ATOM 672 N N . GLY A 1 87 ? 1.993 -2.983 12.068 1.00 88.81 87 GLY A N 1
ATOM 673 C CA . GLY A 1 87 ? 2.920 -2.849 13.184 1.00 88.81 87 GLY A CA 1
ATOM 674 C C . GLY A 1 87 ? 2.271 -3.234 14.514 1.00 88.81 87 GLY A C 1
ATOM 675 O O . GLY A 1 87 ? 1.121 -3.664 14.583 1.00 88.81 87 GLY A O 1
ATOM 676 N N . THR A 1 88 ? 3.003 -3.004 15.599 1.00 85.62 88 THR A N 1
ATOM 677 C CA . THR A 1 88 ? 2.564 -3.293 16.976 1.00 85.62 88 THR A CA 1
ATOM 678 C C . THR A 1 88 ? 1.733 -2.175 17.614 1.00 85.62 88 THR A C 1
ATOM 680 O O . THR A 1 88 ? 1.194 -2.351 18.703 1.00 85.62 88 THR A O 1
ATOM 683 N N . GLY A 1 89 ? 1.632 -1.015 16.961 1.00 86.06 89 GLY A N 1
ATOM 684 C CA . GLY A 1 89 ? 0.920 0.150 17.483 1.00 86.06 89 GLY A CA 1
ATOM 685 C C . GLY A 1 89 ? -0.570 0.134 17.144 1.00 86.06 89 GLY A C 1
ATOM 686 O O . GLY A 1 89 ? -0.936 -0.012 15.979 1.00 86.06 89 GLY A O 1
ATOM 687 N N . THR A 1 90 ? -1.410 0.386 18.147 1.00 83.94 90 THR A N 1
ATOM 688 C CA . THR A 1 90 ? -2.878 0.451 18.040 1.00 83.94 90 THR A CA 1
ATOM 689 C C . THR A 1 90 ? -3.338 1.488 17.014 1.00 83.94 90 THR A C 1
ATOM 691 O O . THR A 1 90 ? -4.017 1.162 16.046 1.00 83.94 90 THR A O 1
ATOM 694 N N . PHE A 1 91 ? -2.888 2.734 17.153 1.00 86.56 91 PHE A N 1
ATOM 695 C CA . PHE A 1 91 ? -3.287 3.829 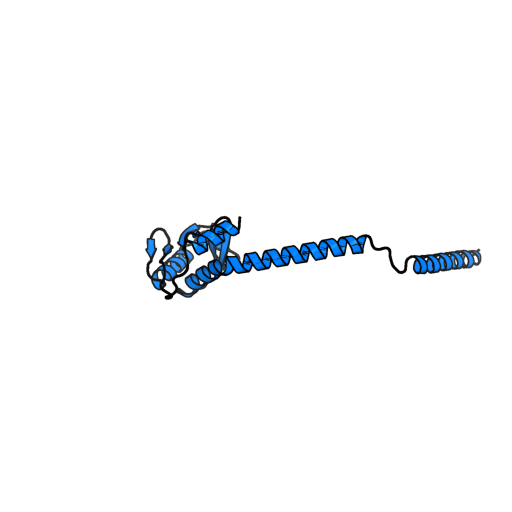16.263 1.00 86.56 91 PHE A CA 1
ATOM 696 C C . PHE A 1 91 ? -2.546 3.822 14.923 1.00 86.56 91 PHE A C 1
ATOM 698 O O . PHE A 1 91 ? -3.098 4.229 13.899 1.00 86.56 91 PHE A O 1
ATOM 705 N N . GLY A 1 92 ? -1.287 3.372 14.926 1.00 87.44 92 GLY A N 1
ATOM 706 C CA . GLY A 1 92 ? -0.416 3.433 13.752 1.00 87.44 92 GLY A CA 1
ATOM 707 C C . GLY A 1 92 ? -0.905 2.556 12.603 1.00 87.44 92 GLY A C 1
ATOM 708 O O . GLY A 1 92 ? -0.719 2.911 11.445 1.00 87.44 92 GLY A O 1
ATOM 709 N N . ASN A 1 93 ? -1.564 1.437 12.907 1.00 89.81 93 ASN A N 1
ATOM 710 C CA . ASN A 1 93 ? -2.104 0.537 11.889 1.00 89.81 93 ASN A CA 1
ATOM 711 C C . ASN A 1 93 ? -3.225 1.191 11.081 1.00 89.81 93 ASN A C 1
ATOM 713 O O . ASN A 1 93 ? -3.204 1.117 9.859 1.00 89.81 93 ASN A O 1
ATOM 717 N N . ILE A 1 94 ? -4.124 1.921 11.740 1.00 90.06 94 ILE A N 1
ATOM 718 C CA . ILE A 1 94 ? -5.195 2.659 11.064 1.00 90.06 94 ILE A CA 1
ATOM 719 C C . ILE A 1 94 ? -4.614 3.740 10.145 1.00 90.06 94 ILE A C 1
ATOM 721 O O . ILE A 1 94 ? -4.977 3.815 8.978 1.00 90.06 94 ILE A O 1
ATOM 725 N N . THR A 1 95 ? -3.627 4.507 10.624 1.00 89.50 95 THR A N 1
ATOM 726 C CA . THR A 1 95 ? -2.946 5.510 9.787 1.00 89.50 95 THR A CA 1
ATOM 727 C C . THR A 1 95 ? -2.252 4.875 8.574 1.00 89.50 95 THR A C 1
ATOM 729 O O . THR A 1 95 ? -2.234 5.463 7.499 1.00 89.50 95 THR A O 1
ATOM 732 N N . ARG A 1 96 ? -1.690 3.665 8.705 1.00 90.81 96 ARG A N 1
ATOM 733 C CA . ARG A 1 96 ? -1.104 2.941 7.561 1.00 90.81 96 ARG A CA 1
ATOM 734 C C . ARG A 1 96 ? -2.156 2.544 6.528 1.00 90.81 96 ARG A C 1
ATOM 736 O O . ARG A 1 96 ? -1.870 2.640 5.339 1.00 90.81 96 ARG A O 1
ATOM 743 N N . LEU A 1 97 ? -3.341 2.117 6.971 1.00 91.44 97 LEU A N 1
ATOM 744 C CA . LEU A 1 97 ? -4.462 1.809 6.078 1.00 91.44 97 LEU A CA 1
ATOM 745 C C . LEU A 1 97 ? -4.930 3.071 5.341 1.00 91.44 97 LEU A C 1
ATOM 747 O O . LEU A 1 97 ? -5.074 3.032 4.123 1.00 91.44 97 LEU A O 1
ATOM 751 N N . ASP A 1 98 ? -5.077 4.194 6.051 1.00 90.19 98 ASP A N 1
ATOM 752 C CA . ASP A 1 98 ? -5.407 5.488 5.440 1.00 90.19 98 ASP A CA 1
ATOM 753 C C . ASP A 1 98 ? -4.388 5.887 4.371 1.00 90.19 98 ASP A C 1
ATOM 755 O O . ASP A 1 98 ? -4.761 6.152 3.231 1.00 90.19 98 ASP A O 1
ATOM 759 N N . ASN A 1 99 ? -3.096 5.851 4.709 1.00 90.25 99 ASN A N 1
ATOM 760 C CA . ASN A 1 99 ? -2.024 6.210 3.781 1.00 90.25 99 ASN A CA 1
ATOM 761 C C . ASN A 1 99 ? -1.996 5.299 2.543 1.00 90.25 99 ASN A C 1
ATOM 763 O O . ASN A 1 99 ? -1.655 5.751 1.451 1.00 90.25 99 ASN A O 1
ATOM 767 N N . ALA A 1 100 ? -2.332 4.015 2.701 1.00 90.12 100 ALA A N 1
ATOM 768 C CA . ALA A 1 100 ? -2.395 3.078 1.585 1.00 90.12 100 ALA A CA 1
ATOM 769 C C . ALA A 1 100 ? -3.533 3.423 0.612 1.00 90.12 100 ALA A C 1
ATOM 771 O O . ALA A 1 100 ? -3.327 3.353 -0.599 1.00 90.12 100 ALA A O 1
ATOM 772 N N . LEU A 1 101 ? -4.698 3.827 1.132 1.00 89.81 101 LEU A N 1
ATOM 773 C CA . LEU A 1 101 ? -5.855 4.236 0.329 1.00 89.81 101 LEU A CA 1
ATOM 774 C C . LEU A 1 101 ? -5.650 5.614 -0.319 1.00 89.81 101 LEU A C 1
ATOM 776 O O . LEU A 1 101 ? -5.889 5.778 -1.512 1.00 89.81 101 LEU A O 1
ATOM 780 N N . GLU A 1 102 ? -5.145 6.594 0.429 1.00 89.12 102 GLU A N 1
ATOM 781 C CA . GLU A 1 102 ? -4.845 7.940 -0.086 1.00 89.12 102 GLU A CA 1
ATOM 782 C C . GLU A 1 102 ? -3.699 7.942 -1.108 1.00 89.12 102 GLU A C 1
ATOM 784 O O . GLU A 1 102 ? -3.631 8.811 -1.974 1.00 89.12 102 GLU A O 1
ATOM 789 N N . GLY A 1 103 ? -2.803 6.953 -1.041 1.00 87.31 103 GLY A N 1
ATOM 790 C CA . GLY A 1 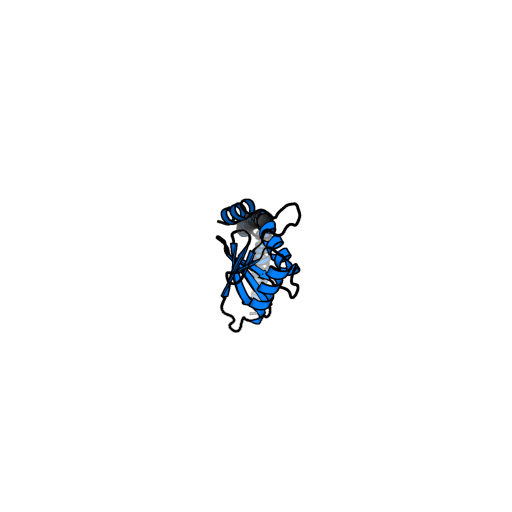103 ? -1.700 6.790 -1.984 1.00 87.31 103 GLY A CA 1
ATOM 791 C C . GLY A 1 103 ? -2.096 6.204 -3.343 1.00 87.31 103 GLY A C 1
ATOM 792 O O . GLY A 1 103 ? -1.268 6.225 -4.258 1.00 87.31 103 GLY A O 1
ATOM 793 N N . LEU A 1 104 ? -3.322 5.687 -3.509 1.00 88.44 104 LEU A N 1
ATOM 794 C CA . LEU A 1 104 ? -3.748 5.021 -4.749 1.00 88.44 104 LEU A CA 1
ATOM 795 C C . LEU A 1 104 ? -3.679 5.918 -5.996 1.00 88.44 104 LEU A C 1
ATOM 797 O O . LEU A 1 104 ? -3.100 5.463 -6.986 1.00 88.44 104 LEU A O 1
ATOM 801 N N . PRO A 1 105 ? -4.168 7.177 -5.980 1.00 86.38 105 PRO A N 1
ATOM 802 C CA . PRO A 1 105 ? -4.101 8.051 -7.152 1.00 86.38 105 PRO A CA 1
ATOM 803 C C . PRO A 1 105 ? -2.659 8.333 -7.579 1.00 86.38 105 PRO A C 1
ATOM 805 O O . PRO A 1 105 ? -2.305 8.173 -8.743 1.00 86.38 105 PRO A O 1
ATOM 808 N N . LYS A 1 106 ? -1.791 8.656 -6.612 1.00 87.81 106 LYS A N 1
ATOM 809 C CA . LYS A 1 106 ? -0.370 8.915 -6.872 1.00 87.81 106 LYS A CA 1
ATOM 810 C C . LYS A 1 106 ? 0.342 7.681 -7.427 1.00 87.81 106 LYS A C 1
ATOM 812 O O . LYS A 1 106 ? 1.202 7.791 -8.294 1.00 87.81 106 LYS A O 1
ATOM 817 N N . ARG A 1 107 ? -0.002 6.491 -6.930 1.00 86.44 107 ARG A N 1
ATOM 818 C CA . ARG A 1 107 ? 0.574 5.235 -7.419 1.00 86.44 107 ARG A CA 1
ATOM 819 C C . ARG A 1 107 ? 0.139 4.931 -8.851 1.00 86.44 107 ARG A C 1
ATOM 821 O O . ARG A 1 107 ? 0.951 4.421 -9.617 1.00 86.44 107 ARG A O 1
ATOM 828 N N . LEU A 1 108 ? -1.108 5.242 -9.209 1.00 86.44 108 LEU A N 1
ATOM 829 C CA . LEU A 1 108 ? -1.580 5.126 -10.587 1.00 86.44 108 LEU A CA 1
ATOM 830 C C . LEU A 1 108 ? -0.779 6.048 -11.513 1.00 86.44 108 LEU A C 1
ATOM 832 O O . LEU A 1 108 ? -0.211 5.563 -12.485 1.00 86.44 108 LEU A O 1
ATOM 836 N N . GLU A 1 109 ? -0.653 7.326 -11.154 1.00 88.25 109 GLU A N 1
ATOM 837 C CA . GLU A 1 109 ? 0.111 8.318 -11.923 1.00 88.25 109 GLU A CA 1
ATOM 838 C C . GLU A 1 109 ? 1.573 7.884 -12.131 1.00 88.25 109 GLU A C 1
ATOM 840 O O . GLU A 1 109 ? 2.079 7.883 -13.254 1.00 88.25 109 GLU A O 1
ATOM 845 N N . MET A 1 110 ? 2.247 7.431 -11.067 1.00 88.00 110 MET A N 1
ATOM 846 C CA . MET A 1 110 ? 3.625 6.938 -11.163 1.00 88.00 110 MET A CA 1
ATOM 847 C C . MET A 1 110 ? 3.750 5.719 -12.085 1.00 88.00 110 MET A C 1
ATOM 849 O O . MET A 1 110 ? 4.660 5.672 -12.911 1.00 88.00 110 MET A O 1
ATOM 853 N N . ASN A 1 111 ? 2.836 4.751 -11.978 1.00 87.06 111 ASN A N 1
ATOM 854 C CA . ASN A 1 111 ? 2.849 3.566 -12.835 1.00 87.06 111 ASN A CA 1
ATOM 855 C C . ASN A 1 111 ? 2.613 3.926 -14.312 1.00 87.06 111 ASN A C 1
ATOM 857 O O . ASN A 1 111 ? 3.224 3.328 -15.196 1.00 87.06 111 ASN A O 1
ATOM 861 N N . GLU A 1 112 ? 1.735 4.893 -14.595 1.00 89.62 112 GLU A N 1
ATOM 862 C CA . GLU A 1 112 ? 1.490 5.383 -15.956 1.00 89.62 112 GLU A CA 1
ATOM 863 C C . GLU A 1 112 ? 2.729 6.074 -16.538 1.00 89.62 112 GLU A C 1
ATOM 865 O O . GLU A 1 112 ? 3.103 5.805 -17.683 1.00 89.62 112 GLU A O 1
ATOM 870 N N . MET A 1 113 ? 3.416 6.895 -15.738 1.00 92.25 113 MET A N 1
ATOM 871 C CA . MET A 1 113 ? 4.686 7.512 -16.131 1.00 92.25 113 MET A CA 1
ATOM 872 C C . MET A 1 113 ? 5.786 6.475 -16.392 1.00 92.25 113 MET A C 1
ATOM 874 O O . MET A 1 113 ? 6.515 6.578 -17.380 1.00 92.25 113 MET A O 1
ATOM 878 N N . GLU A 1 114 ? 5.926 5.468 -15.525 1.00 92.00 114 GLU A N 1
ATOM 879 C CA . GLU A 1 114 ? 6.891 4.379 -15.717 1.00 92.00 114 GLU A CA 1
ATOM 880 C C . GLU A 1 114 ? 6.594 3.582 -16.989 1.00 92.00 114 GLU A C 1
ATOM 882 O O . GLU A 1 114 ? 7.512 3.273 -17.752 1.00 92.00 114 GLU A O 1
ATOM 887 N N . LEU A 1 115 ? 5.316 3.305 -17.262 1.00 92.75 115 LEU A N 1
ATOM 888 C CA . LEU A 1 115 ? 4.892 2.621 -18.479 1.00 92.75 115 LEU A CA 1
ATOM 889 C C . LEU A 1 115 ? 5.247 3.423 -19.738 1.00 92.75 115 LEU A C 1
ATOM 891 O O . LEU A 1 115 ? 5.727 2.843 -20.714 1.00 92.75 115 LEU A O 1
ATOM 895 N N . ASP A 1 116 ? 5.022 4.737 -19.736 1.00 94.38 116 ASP A N 1
ATOM 896 C CA . ASP A 1 116 ? 5.391 5.612 -20.855 1.00 94.38 116 ASP A CA 1
ATOM 897 C C . ASP A 1 116 ? 6.912 5.645 -21.076 1.00 94.38 116 ASP A C 1
ATOM 899 O O . ASP A 1 116 ? 7.395 5.484 -22.201 1.00 94.38 116 ASP A O 1
ATOM 903 N N . ASN A 1 117 ? 7.686 5.756 -19.994 1.00 93.75 117 ASN A N 1
ATOM 904 C CA . ASN A 1 117 ? 9.145 5.706 -20.059 1.00 93.75 117 ASN A CA 1
ATOM 905 C C . ASN A 1 117 ? 9.652 4.369 -20.610 1.00 93.75 117 ASN A C 1
ATOM 907 O O . ASN A 1 117 ? 10.535 4.357 -21.470 1.00 93.75 117 ASN A O 1
ATOM 911 N N . LEU A 1 118 ? 9.081 3.247 -20.167 1.00 92.81 118 LEU A N 1
ATOM 912 C CA . LEU A 1 118 ? 9.468 1.924 -20.647 1.00 92.81 118 LEU A CA 1
ATOM 913 C C . LEU A 1 118 ? 9.150 1.748 -22.136 1.00 92.81 118 LEU A C 1
ATOM 915 O O . LEU A 1 118 ? 9.971 1.212 -22.878 1.00 92.81 118 LEU A O 1
ATOM 919 N N . LYS A 1 119 ? 8.000 2.251 -22.602 1.00 93.12 119 LYS A N 1
ATOM 920 C CA . LYS A 1 119 ? 7.657 2.260 -24.033 1.00 93.12 119 LYS A CA 1
ATOM 921 C C . LYS A 1 119 ? 8.676 3.051 -24.852 1.00 93.12 119 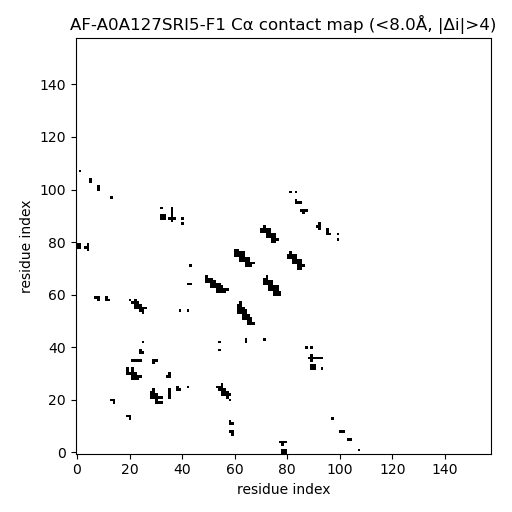LYS A C 1
ATOM 923 O O . LYS A 1 119 ? 9.144 2.562 -25.874 1.00 93.12 119 LYS A O 1
ATOM 928 N N . LYS A 1 120 ? 9.081 4.238 -24.389 1.00 93.44 120 LYS A N 1
ATOM 929 C CA . LYS A 1 120 ? 10.122 5.045 -25.055 1.00 93.44 120 LYS A CA 1
ATOM 930 C C . LYS A 1 120 ? 11.474 4.334 -25.106 1.00 93.44 120 LYS A C 1
ATOM 932 O O . LYS A 1 120 ? 12.152 4.379 -26.133 1.00 93.44 120 LYS A O 1
ATOM 937 N N . GLN A 1 121 ? 11.862 3.671 -24.016 1.00 91.94 121 GLN A N 1
ATOM 938 C CA . GLN A 1 121 ? 13.088 2.872 -23.971 1.00 91.94 121 GLN A CA 1
ATOM 939 C C . GLN A 1 121 ? 13.016 1.687 -24.934 1.00 91.94 121 GLN A C 1
ATOM 941 O O . GLN A 1 121 ? 13.989 1.416 -25.630 1.00 91.94 121 GLN A O 1
ATOM 946 N N . PHE A 1 122 ? 11.862 1.024 -25.022 1.00 92.06 122 PHE A N 1
ATOM 947 C CA . PHE A 1 122 ? 11.637 -0.081 -25.947 1.00 92.06 122 PHE A CA 1
ATOM 948 C C . PHE A 1 122 ? 11.757 0.356 -27.413 1.00 92.06 122 PHE A C 1
ATOM 950 O O . PHE A 1 122 ? 12.482 -0.278 -28.177 1.00 92.06 122 PHE A O 1
ATOM 957 N N . GLU A 1 123 ? 11.119 1.464 -27.800 1.00 91.75 123 GLU A N 1
ATOM 958 C CA . GLU A 1 123 ? 11.232 1.995 -29.167 1.00 91.75 123 GLU A CA 1
ATOM 959 C C . GLU A 1 123 ? 12.669 2.428 -29.495 1.00 91.75 123 GLU A C 1
ATOM 961 O O . GLU A 1 123 ? 13.182 2.103 -30.563 1.00 91.75 123 GLU A O 1
ATOM 966 N N . THR A 1 124 ? 13.361 3.086 -28.557 1.00 88.38 124 THR A N 1
ATOM 967 C CA . THR A 1 124 ? 14.786 3.434 -28.721 1.00 88.38 124 THR A CA 1
ATOM 968 C C . THR A 1 124 ? 15.643 2.183 -28.920 1.00 88.38 124 THR A C 1
ATOM 970 O O . THR A 1 124 ? 16.431 2.120 -29.860 1.00 88.38 124 THR A O 1
ATOM 973 N N . ALA A 1 125 ? 15.454 1.160 -28.082 1.00 87.50 125 ALA A N 1
ATOM 974 C CA . ALA A 1 125 ? 16.194 -0.092 -28.176 1.00 87.50 125 ALA A CA 1
ATOM 975 C C . ALA A 1 125 ? 15.936 -0.813 -29.506 1.00 87.50 125 ALA A C 1
ATOM 977 O O . ALA A 1 125 ? 16.860 -1.378 -30.082 1.00 87.50 125 ALA A O 1
ATOM 978 N N . LYS A 1 126 ? 14.704 -0.765 -30.026 1.00 88.50 126 LYS A N 1
ATOM 979 C CA . LYS A 1 126 ? 14.364 -1.336 -31.334 1.00 88.50 126 LYS A CA 1
ATOM 980 C C . LYS A 1 126 ? 15.134 -0.654 -32.468 1.00 88.50 126 LYS A C 1
ATOM 982 O O . LYS A 1 126 ? 15.691 -1.342 -33.316 1.00 88.50 126 LYS A O 1
ATOM 987 N N . VAL A 1 127 ? 15.212 0.677 -32.446 1.00 84.94 127 VAL A N 1
ATOM 988 C CA . VAL A 1 127 ? 16.000 1.449 -33.421 1.00 84.94 127 VAL A CA 1
ATOM 989 C C . VAL A 1 127 ? 17.494 1.148 -33.292 1.00 84.94 127 VAL A C 1
ATOM 991 O O . VAL A 1 127 ? 18.170 0.968 -34.302 1.00 84.94 127 VAL A O 1
ATOM 994 N N . ASP A 1 128 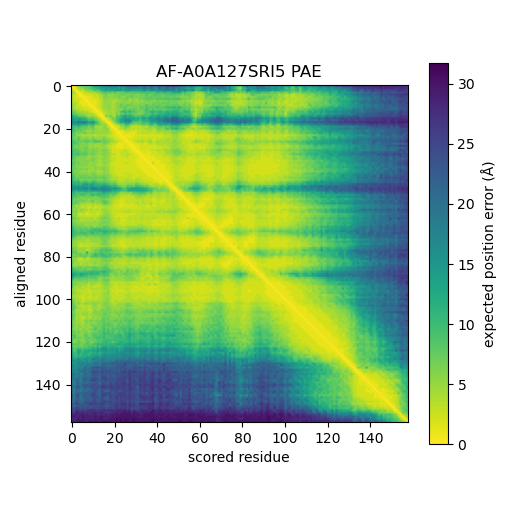? 18.021 1.062 -32.069 1.00 80.88 128 ASP A N 1
ATOM 995 C CA . ASP A 1 128 ? 19.440 0.770 -31.848 1.00 80.88 128 ASP A CA 1
ATOM 996 C C . ASP A 1 128 ? 19.824 -0.663 -32.253 1.00 80.88 128 ASP A C 1
ATOM 998 O O . ASP A 1 128 ? 20.936 -0.871 -32.733 1.00 80.88 128 ASP A O 1
ATOM 1002 N N . VAL A 1 129 ? 18.917 -1.642 -32.137 1.00 81.50 129 VAL A N 1
ATOM 1003 C CA . VAL A 1 129 ? 19.132 -3.013 -32.645 1.00 81.50 129 VAL A CA 1
ATOM 1004 C C . VAL A 1 129 ? 19.268 -3.037 -34.167 1.00 81.50 129 VAL A C 1
ATOM 1006 O O . VAL A 1 129 ? 20.060 -3.809 -34.701 1.00 81.50 129 VAL A O 1
ATOM 1009 N N . GLU A 1 130 ? 18.513 -2.198 -34.872 1.00 79.38 130 GLU A N 1
ATOM 1010 C CA . GLU A 1 130 ? 18.590 -2.082 -36.333 1.00 79.38 130 GLU A CA 1
ATOM 1011 C C . GLU A 1 130 ? 19.776 -1.225 -36.798 1.00 79.38 130 GLU A C 1
ATOM 1013 O O . GLU A 1 130 ? 20.063 -1.146 -37.996 1.00 79.38 130 GLU A O 1
ATOM 1018 N N . ARG A 1 131 ? 20.485 -0.572 -35.870 1.00 79.44 131 ARG A N 1
ATOM 1019 C CA . ARG A 1 131 ? 21.583 0.323 -36.208 1.00 79.44 131 ARG A CA 1
ATOM 1020 C C . ARG A 1 131 ? 22.803 -0.493 -36.652 1.00 79.44 131 ARG A C 1
ATOM 1022 O O . ARG A 1 131 ? 23.304 -1.308 -35.876 1.00 79.44 131 ARG A O 1
ATOM 1029 N N . PRO A 1 132 ? 23.323 -0.268 -37.872 1.00 76.56 132 PRO A N 1
ATOM 1030 C CA . PRO A 1 132 ? 24.512 -0.966 -38.338 1.00 76.56 132 PRO A CA 1
ATOM 1031 C C . PRO A 1 132 ? 25.713 -0.618 -37.458 1.00 76.56 132 PRO A C 1
ATOM 1033 O O . PRO A 1 132 ? 25.798 0.480 -36.893 1.00 76.56 132 PRO A O 1
ATOM 1036 N N . PHE A 1 133 ? 26.652 -1.557 -37.346 1.00 78.94 133 PHE A N 1
ATOM 1037 C CA . PHE A 1 133 ? 27.843 -1.364 -36.532 1.00 78.94 133 PHE A CA 1
ATOM 1038 C C . PHE A 1 133 ? 28.678 -0.212 -37.124 1.00 78.94 133 PHE A C 1
ATOM 1040 O O . PHE A 1 133 ? 29.142 -0.315 -38.258 1.00 78.94 133 PHE A O 1
ATOM 1047 N N . PRO A 1 134 ? 28.915 0.895 -36.393 1.00 78.44 134 PRO A N 1
ATOM 1048 C CA . PRO A 1 134 ? 29.529 2.092 -36.979 1.00 78.44 134 PRO A CA 1
ATOM 1049 C C . PRO A 1 134 ? 30.939 1.872 -37.541 1.00 78.44 134 PRO A C 1
ATOM 1051 O O . PRO A 1 134 ? 31.405 2.643 -38.371 1.00 78.44 134 PRO A O 1
ATOM 1054 N N . GLN A 1 135 ? 31.628 0.832 -37.072 1.00 81.81 135 GLN A N 1
ATOM 1055 C CA . GLN A 1 135 ? 32.988 0.477 -37.475 1.00 81.81 135 GLN A CA 1
ATOM 1056 C C . GLN A 1 135 ? 33.004 -0.762 -38.381 1.00 81.81 135 GLN A C 1
ATOM 1058 O O . GLN A 1 135 ? 34.044 -1.397 -38.516 1.00 81.81 135 GLN A O 1
ATOM 1063 N N . GLU A 1 136 ? 31.874 -1.142 -38.983 1.00 82.19 136 GLU A N 1
ATOM 1064 C CA . GLU A 1 136 ? 31.768 -2.345 -39.817 1.00 82.19 136 GLU A CA 1
ATOM 1065 C C . GLU A 1 136 ? 32.735 -2.311 -41.007 1.00 82.19 136 GLU A C 1
ATOM 1067 O O . GLU A 1 136 ? 33.450 -3.285 -41.241 1.00 82.19 136 GLU A O 1
ATOM 1072 N N . GLU A 1 137 ? 32.853 -1.171 -41.696 1.00 80.38 137 GLU A N 1
ATOM 1073 C CA . GLU A 1 137 ? 33.819 -1.011 -42.790 1.00 80.38 137 GLU A CA 1
ATOM 1074 C C . GLU A 1 137 ? 35.277 -1.068 -42.308 1.00 80.38 137 GLU A C 1
ATOM 1076 O O . GLU A 1 137 ? 36.109 -1.728 -42.932 1.00 80.38 137 GLU A O 1
ATOM 1081 N N . GLU A 1 138 ? 35.599 -0.427 -41.179 1.00 85.44 138 GLU A N 1
ATOM 1082 C CA . GLU A 1 138 ? 36.957 -0.446 -40.618 1.00 85.44 138 GLU A CA 1
ATOM 1083 C C . GLU A 1 138 ? 37.339 -1.851 -40.129 1.00 85.44 138 GLU A C 1
ATOM 1085 O O . GLU A 1 138 ? 38.457 -2.319 -40.365 1.00 85.44 138 GLU A O 1
ATOM 1090 N N . LEU A 1 139 ? 36.404 -2.550 -39.481 1.00 84.94 139 LEU A N 1
ATOM 1091 C CA . LEU A 1 139 ? 36.569 -3.928 -39.035 1.00 84.94 139 LEU A CA 1
ATOM 1092 C C . LEU A 1 139 ? 36.784 -4.857 -40.227 1.00 84.94 139 LEU A C 1
ATOM 1094 O O . LEU A 1 139 ? 37.695 -5.684 -40.186 1.00 84.94 139 LEU A O 1
ATOM 1098 N N . LYS A 1 140 ? 36.000 -4.700 -41.299 1.00 86.75 140 LYS A N 1
ATOM 1099 C CA . LYS A 1 140 ? 36.163 -5.468 -42.535 1.00 86.75 140 LYS A CA 1
ATOM 1100 C C . LYS A 1 140 ? 37.540 -5.235 -43.152 1.00 86.75 140 LYS A C 1
ATOM 1102 O O . LYS A 1 140 ? 38.272 -6.196 -43.358 1.00 86.75 140 LYS A O 1
ATOM 1107 N N . ALA A 1 141 ? 37.953 -3.978 -43.322 1.00 86.94 141 ALA A N 1
ATOM 1108 C CA . ALA A 1 141 ? 39.267 -3.641 -43.870 1.00 86.94 141 ALA A CA 1
ATOM 1109 C C . ALA A 1 141 ? 40.427 -4.213 -43.031 1.00 86.94 141 ALA A C 1
ATOM 1111 O O . ALA A 1 141 ? 41.396 -4.751 -43.574 1.00 86.94 141 ALA A O 1
ATOM 1112 N N . LYS A 1 142 ? 40.335 -4.134 -41.695 1.00 87.94 142 LYS A N 1
ATOM 1113 C CA . LYS A 1 142 ? 41.338 -4.725 -40.792 1.00 87.94 142 LYS A CA 1
ATOM 1114 C C . LYS A 1 142 ? 41.339 -6.253 -40.853 1.00 87.94 142 LYS A C 1
ATOM 1116 O O . LYS A 1 142 ? 42.415 -6.847 -40.825 1.00 87.94 142 LYS A O 1
ATOM 1121 N N . THR A 1 143 ? 40.167 -6.874 -40.958 1.00 86.44 143 THR A N 1
ATOM 1122 C CA . THR A 1 143 ? 40.015 -8.333 -41.059 1.00 86.44 143 THR A CA 1
ATOM 1123 C C . THR A 1 143 ? 40.583 -8.858 -42.376 1.00 86.44 143 THR A C 1
ATOM 1125 O O . THR A 1 143 ? 41.338 -9.828 -42.369 1.00 86.44 143 THR A O 1
ATOM 1128 N N . ASP A 1 144 ? 40.304 -8.182 -43.490 1.00 89.12 144 ASP A N 1
ATOM 1129 C CA . ASP A 1 144 ? 40.815 -8.548 -44.813 1.00 89.12 144 ASP A CA 1
ATOM 1130 C C . ASP A 1 144 ? 42.347 -8.461 -44.857 1.00 89.12 144 ASP A C 1
ATOM 1132 O O . ASP A 1 144 ? 43.013 -9.419 -45.253 1.00 89.12 144 ASP A O 1
ATOM 1136 N N . ARG A 1 145 ? 42.926 -7.368 -44.338 1.00 88.81 145 ARG A N 1
ATOM 1137 C CA . ARG A 1 145 ? 44.386 -7.210 -44.231 1.00 88.81 145 ARG A CA 1
ATOM 1138 C C . ARG A 1 145 ? 45.026 -8.277 -43.339 1.00 88.81 145 ARG A C 1
ATOM 1140 O O . ARG A 1 145 ? 46.107 -8.773 -43.652 1.00 88.81 145 ARG A O 1
ATOM 1147 N N . LEU A 1 146 ? 44.390 -8.618 -42.216 1.00 88.00 146 LEU A N 1
ATOM 1148 C CA . LEU A 1 146 ? 44.864 -9.679 -41.325 1.00 88.00 146 LEU A CA 1
ATOM 1149 C C . LEU A 1 146 ? 44.860 -11.042 -42.036 1.00 88.00 146 LEU A C 1
ATOM 1151 O O . LEU A 1 146 ? 45.825 -11.793 -41.918 1.00 88.00 146 LEU A O 1
ATOM 1155 N N . ASN A 1 147 ? 43.800 -11.355 -42.785 1.00 87.06 147 ASN A N 1
ATOM 1156 C CA . ASN A 1 147 ? 43.688 -12.598 -43.548 1.00 87.06 147 ASN A CA 1
ATOM 1157 C C . ASN A 1 147 ? 44.749 -12.692 -44.648 1.00 87.06 147 ASN A C 1
ATOM 1159 O O . ASN A 1 147 ? 45.366 -13.745 -44.805 1.00 87.06 147 ASN A O 1
ATOM 1163 N N . GLU A 1 148 ? 45.006 -11.595 -45.362 1.00 86.06 148 GLU A N 1
ATOM 1164 C CA . GLU A 1 148 ? 46.077 -11.514 -46.360 1.00 86.06 148 GLU A CA 1
ATOM 1165 C C . GLU A 1 148 ? 47.455 -11.768 -45.727 1.00 86.06 148 GLU A C 1
ATOM 1167 O O . GLU A 1 148 ? 48.213 -12.620 -46.196 1.00 86.06 148 GLU A O 1
ATOM 1172 N N . LEU A 1 149 ? 47.754 -11.100 -44.606 1.00 86.62 149 LEU A N 1
ATOM 1173 C CA . LEU A 1 149 ? 48.987 -11.314 -43.842 1.00 86.62 149 LEU A CA 1
ATOM 1174 C C . LEU A 1 149 ? 49.126 -12.765 -43.365 1.00 86.62 149 LEU A C 1
ATOM 1176 O O . LEU A 1 149 ? 50.194 -13.352 -43.510 1.00 86.62 149 LEU A O 1
ATOM 1180 N N . ASN A 1 150 ? 48.058 -13.365 -42.835 1.00 81.94 150 ASN A N 1
ATOM 1181 C CA . ASN A 1 150 ? 48.062 -14.759 -42.388 1.00 81.94 150 ASN A CA 1
ATOM 1182 C C . ASN A 1 150 ? 48.273 -15.746 -43.542 1.00 81.94 150 ASN A C 1
ATOM 1184 O O . ASN A 1 150 ? 48.952 -16.758 -43.360 1.00 81.94 150 ASN A O 1
ATOM 1188 N N . ALA A 1 151 ? 47.710 -15.470 -44.721 1.00 82.88 151 ALA A N 1
ATOM 1189 C CA . ALA A 1 151 ? 47.928 -16.288 -45.906 1.00 82.88 151 ALA A CA 1
ATOM 1190 C C . ALA A 1 151 ? 49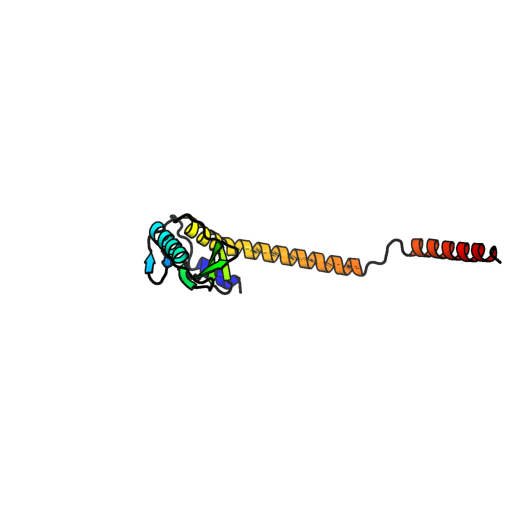.405 -16.256 -46.315 1.00 82.88 151 ALA A C 1
ATOM 1192 O O . ALA A 1 151 ? 50.001 -17.321 -46.442 1.00 82.88 151 ALA A O 1
ATOM 1193 N N . LEU A 1 152 ? 50.009 -15.064 -46.424 1.00 78.06 152 LEU A N 1
ATOM 1194 C CA . LEU A 1 152 ? 51.428 -14.881 -46.761 1.00 78.06 152 LEU A CA 1
ATOM 1195 C C . LEU A 1 152 ? 52.366 -15.530 -45.733 1.00 78.06 152 LEU A C 1
ATOM 1197 O O . LEU A 1 152 ? 53.300 -16.231 -46.114 1.00 78.06 152 LEU A O 1
ATOM 1201 N N . LEU A 1 153 ? 52.093 -15.355 -44.437 1.00 74.75 153 LEU A N 1
ATOM 1202 C CA . LEU A 1 153 ? 52.912 -15.925 -43.363 1.00 74.75 153 LEU A CA 1
ATOM 1203 C C . LEU A 1 153 ? 52.856 -17.463 -43.331 1.00 74.75 153 LEU A C 1
ATOM 1205 O O . LEU A 1 153 ? 53.830 -18.114 -42.962 1.00 74.75 153 LEU A O 1
ATOM 1209 N N . ASN A 1 154 ? 51.725 -18.060 -43.723 1.00 61.69 154 ASN A N 1
ATOM 1210 C CA . ASN A 1 154 ? 51.584 -19.514 -43.824 1.00 61.69 154 ASN A CA 1
ATOM 1211 C C . ASN A 1 154 ? 52.257 -20.109 -45.075 1.00 61.69 154 ASN A C 1
ATOM 1213 O O . ASN A 1 154 ? 52.491 -21.318 -45.097 1.00 61.69 154 ASN A O 1
ATOM 1217 N N . VAL A 1 155 ? 52.598 -19.307 -46.094 1.00 59.00 155 VAL A N 1
ATOM 1218 C CA . VAL A 1 155 ? 53.386 -19.778 -47.254 1.00 59.00 155 VAL A CA 1
ATOM 1219 C C . VAL A 1 155 ? 54.858 -20.011 -46.879 1.00 59.00 155 VAL A C 1
ATOM 1221 O O . VAL A 1 155 ? 55.502 -20.868 -47.473 1.00 59.00 155 VAL A O 1
ATOM 1224 N N . ASP A 1 156 ? 55.358 -19.342 -45.837 1.00 52.62 156 ASP A N 1
ATOM 1225 C CA . ASP A 1 156 ? 56.746 -19.443 -45.349 1.00 52.62 156 ASP A CA 1
ATOM 1226 C C . ASP A 1 156 ? 56.977 -20.626 -44.374 1.00 52.62 156 ASP A C 1
ATOM 1228 O O . ASP A 1 156 ? 58.048 -20.785 -43.794 1.00 52.62 156 ASP A O 1
ATOM 1232 N N . LYS A 1 157 ? 55.954 -21.474 -44.166 1.00 53.72 157 LYS A N 1
ATOM 1233 C CA . LYS A 1 157 ? 55.982 -22.663 -43.286 1.00 53.72 157 LYS A CA 1
ATOM 1234 C C . LYS A 1 157 ? 55.884 -24.002 -44.037 1.00 53.72 157 LYS A C 1
ATOM 1236 O O . LYS A 1 157 ? 55.377 -24.978 -43.478 1.00 53.72 157 LYS A O 1
ATOM 1241 N N . ARG A 1 158 ? 56.347 -24.067 -45.287 1.00 43.50 158 ARG A N 1
ATOM 1242 C CA . ARG A 1 158 ? 56.530 -25.337 -46.013 1.00 43.50 158 ARG A CA 1
ATOM 1243 C C . ARG A 1 158 ? 57.979 -25.791 -46.026 1.00 43.50 158 ARG A C 1
ATOM 1245 O O . ARG A 1 158 ? 58.854 -24.936 -46.259 1.00 43.50 158 ARG A O 1
#